Protein AF-A0A429A4K6-F1 (afdb_monomer_lite)

Secondary structure (DSSP, 8-state):
-B-TTSPBPPPHHHHHHHHHHHHHHHTT--HHHHHHHHHHHHTTS--HHHHHHHHHHHHHHHHHHHHHHHHHHHHHHHHHHT-S-SSS---TT----HHHHHHTPPPPP-

Radius of gyration: 22.89 Å; chains: 1; bounding box: 65×26×56 Å

Foldseek 3Di:
DADPVRHDDDDPVVVVLVVVCVVVVVLVDDPVRSVVVVVCVVVVDDDPVVVVVVVVSVVVSVVVVVLVVVVVVLVVQCVVQVFPDQPDGPRPPRPHDVVCSVVVHDDDDD

pLDDT: mean 70.59, std 13.02, range [31.11, 87.12]

Structure (mmCIF, N/CA/C/O backbone):
data_AF-A0A429A4K6-F1
#
_entry.id   AF-A0A429A4K6-F1
#
loop_
_atom_site.group_PDB
_atom_site.id
_atom_site.type_symbol
_atom_site.label_atom_id
_atom_site.label_alt_id
_atom_site.label_comp_id
_atom_site.label_asym_id
_atom_site.label_entity_id
_atom_site.label_seq_id
_atom_site.pdbx_PDB_ins_code
_atom_site.Cartn_x
_atom_site.Cartn_y
_atom_site.Cartn_z
_atom_site.occupancy
_atom_site.B_iso_or_equiv
_atom_site.auth_seq_id
_atom_site.auth_comp_id
_atom_site.auth_asym_id
_atom_site.auth_atom_id
_atom_site.pdbx_PDB_model_num
ATOM 1 N N . MET A 1 1 ? 29.362 -12.630 -19.095 1.00 53.47 1 MET A N 1
ATOM 2 C CA . MET A 1 1 ? 30.675 -13.228 -18.760 1.00 53.47 1 MET A CA 1
ATOM 3 C C . MET A 1 1 ? 30.537 -13.955 -17.425 1.00 53.47 1 MET A C 1
ATOM 5 O O . MET A 1 1 ? 29.856 -13.436 -16.548 1.00 53.47 1 MET A O 1
ATOM 9 N N . ARG A 1 2 ? 31.084 -15.165 -17.270 1.00 63.31 2 ARG A N 1
ATOM 10 C CA . ARG A 1 2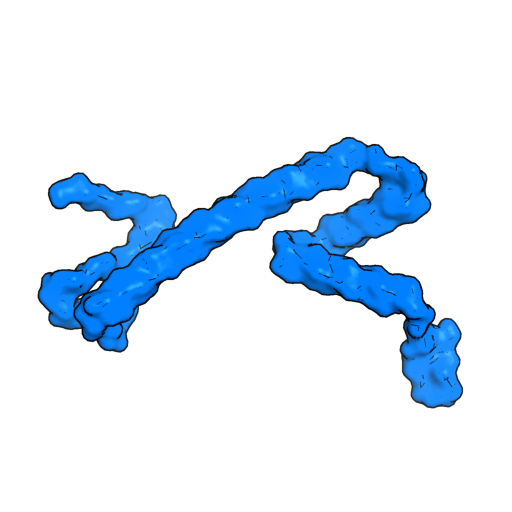 ? 31.189 -15.816 -15.950 1.00 63.31 2 ARG A CA 1
ATOM 11 C C . ARG A 1 2 ? 32.594 -15.572 -15.405 1.00 63.31 2 ARG A C 1
ATOM 13 O O . ARG A 1 2 ? 33.528 -15.495 -16.197 1.00 63.31 2 ARG A O 1
ATOM 20 N N . SER A 1 3 ? 32.731 -15.398 -14.094 1.00 73.69 3 SER A N 1
ATOM 21 C CA . SER A 1 3 ? 34.048 -15.285 -13.466 1.00 73.69 3 SER A CA 1
ATOM 22 C C . SER A 1 3 ? 34.810 -16.616 -13.591 1.00 73.69 3 SER A C 1
ATOM 24 O O . SER A 1 3 ? 34.173 -17.657 -13.788 1.00 73.69 3 SER A O 1
ATOM 26 N N . PRO A 1 4 ? 36.146 -16.625 -13.433 1.00 68.81 4 PRO A N 1
ATOM 27 C CA . PRO A 1 4 ? 36.943 -17.857 -13.457 1.00 68.81 4 PRO A CA 1
ATOM 28 C C . PRO A 1 4 ? 36.494 -18.914 -12.428 1.00 68.81 4 PRO A C 1
ATOM 30 O O . PRO A 1 4 ? 36.785 -20.090 -12.599 1.00 68.81 4 PRO A O 1
ATOM 33 N N . GLY A 1 5 ? 35.741 -18.514 -11.393 1.00 72.88 5 GLY A N 1
ATOM 34 C CA . GLY A 1 5 ? 35.140 -19.397 -10.383 1.00 72.88 5 GLY A CA 1
ATOM 35 C C . GLY A 1 5 ? 33.683 -19.809 -10.649 1.00 72.88 5 GLY A C 1
ATOM 36 O O . GLY A 1 5 ? 33.029 -20.333 -9.758 1.00 72.88 5 GLY A O 1
ATOM 37 N N . GLY A 1 6 ? 33.128 -19.542 -11.837 1.00 77.62 6 GLY A N 1
ATOM 38 C CA . GLY A 1 6 ? 31.775 -19.976 -12.217 1.00 77.62 6 GLY A CA 1
ATOM 39 C C . GLY A 1 6 ? 30.628 -19.051 -11.787 1.00 77.62 6 GLY A C 1
ATOM 40 O O . GLY A 1 6 ? 29.471 -19.319 -12.124 1.00 77.62 6 GLY A O 1
ATOM 41 N N . HIS A 1 7 ? 30.913 -17.929 -11.121 1.00 73.50 7 HIS A N 1
ATOM 42 C CA . HIS A 1 7 ? 29.887 -16.961 -10.728 1.00 73.50 7 HIS A CA 1
ATOM 43 C C . HIS A 1 7 ? 29.411 -16.127 -11.926 1.00 73.50 7 HIS A C 1
ATOM 45 O O . HIS A 1 7 ? 30.184 -15.788 -12.826 1.00 73.50 7 HIS A O 1
ATOM 51 N N . ARG A 1 8 ? 28.122 -15.768 -11.948 1.00 79.50 8 ARG A N 1
ATOM 52 C CA . ARG A 1 8 ? 27.586 -14.826 -12.941 1.00 79.50 8 ARG A CA 1
ATOM 53 C C . ARG A 1 8 ? 28.108 -13.424 -12.622 1.00 79.50 8 ARG A C 1
ATOM 55 O O . ARG A 1 8 ? 27.806 -12.896 -11.558 1.00 79.50 8 ARG A O 1
ATOM 62 N N . ALA A 1 9 ? 28.873 -12.834 -13.539 1.00 78.38 9 ALA A N 1
ATOM 63 C CA . ALA A 1 9 ? 29.232 -11.425 -13.449 1.00 78.38 9 ALA A CA 1
ATOM 64 C C . ALA A 1 9 ? 28.080 -10.596 -14.029 1.00 78.38 9 ALA A C 1
ATOM 66 O O . ALA A 1 9 ? 27.741 -10.749 -15.208 1.00 78.38 9 ALA A O 1
ATOM 67 N N . TYR A 1 10 ? 27.467 -9.763 -13.190 1.00 76.75 10 TYR A N 1
ATOM 68 C CA . TYR A 1 10 ? 26.396 -8.858 -13.590 1.00 76.75 10 TYR A CA 1
ATOM 69 C C . TYR A 1 10 ? 26.958 -7.449 -13.775 1.00 76.75 10 TYR A C 1
ATOM 71 O O . TYR A 1 10 ? 27.619 -6.947 -12.864 1.00 76.75 10 TYR A O 1
ATOM 79 N N . PRO A 1 11 ? 26.713 -6.807 -14.924 1.00 82.88 11 PRO A N 1
ATOM 80 C CA . PRO A 1 11 ? 27.122 -5.429 -15.127 1.00 82.88 11 PRO A CA 1
ATOM 81 C C . PRO A 1 11 ? 26.217 -4.475 -14.312 1.00 82.88 11 PRO A C 1
ATOM 83 O O . PRO A 1 11 ? 25.092 -4.860 -13.956 1.00 82.88 11 PRO A O 1
ATOM 86 N N . PRO A 1 12 ? 26.680 -3.254 -13.982 1.00 81.69 12 PRO A N 1
ATOM 87 C CA . PRO A 1 12 ? 25.962 -2.310 -13.115 1.00 81.69 12 PRO A CA 1
ATOM 88 C C . PRO A 1 12 ? 24.518 -2.034 -13.556 1.00 81.69 12 PRO A C 1
ATOM 90 O O . PRO A 1 12 ? 23.611 -1.930 -12.730 1.00 81.69 12 PRO A O 1
ATOM 93 N N . GLU A 1 13 ? 24.271 -2.010 -14.862 1.00 78.88 13 GLU A N 1
ATOM 94 C CA . GLU A 1 13 ? 22.958 -1.782 -15.465 1.00 78.88 13 GLU A CA 1
ATOM 95 C C . GLU A 1 13 ? 21.975 -2.905 -15.108 1.00 78.88 13 GLU A C 1
ATOM 97 O O . GLU A 1 13 ? 20.789 -2.661 -14.895 1.00 78.88 13 GLU A O 1
ATOM 102 N N . THR A 1 14 ? 22.464 -4.144 -14.972 1.00 83.81 14 THR A N 1
ATOM 103 C CA . THR A 1 14 ? 21.636 -5.281 -14.539 1.00 83.81 14 THR A CA 1
ATOM 104 C C . THR A 1 14 ? 21.271 -5.174 -13.060 1.00 83.81 14 THR A C 1
ATOM 106 O O . THR A 1 14 ? 20.156 -5.516 -12.674 1.00 83.81 14 THR A O 1
ATOM 109 N N . VAL A 1 15 ? 22.176 -4.663 -12.223 1.00 86.38 15 VAL A N 1
ATOM 110 C CA . VAL A 1 15 ? 21.895 -4.429 -10.797 1.00 86.38 15 VAL A CA 1
ATOM 111 C C . VAL A 1 15 ? 20.840 -3.332 -10.627 1.00 86.38 15 VAL A C 1
ATOM 113 O O . VAL A 1 15 ? 19.903 -3.486 -9.839 1.00 86.38 15 VAL A O 1
ATOM 116 N N . MET A 1 16 ? 20.941 -2.259 -11.413 1.00 80.38 16 MET A N 1
ATOM 117 C CA . MET A 1 16 ? 19.949 -1.184 -11.425 1.00 80.38 16 MET A CA 1
ATOM 118 C C . MET A 1 16 ? 18.578 -1.694 -11.882 1.00 80.38 16 MET A C 1
ATOM 120 O O . MET A 1 16 ? 17.577 -1.451 -11.209 1.00 80.38 16 MET A O 1
ATOM 124 N N . LEU A 1 17 ? 18.537 -2.496 -12.950 1.00 83.56 17 LEU A N 1
ATOM 125 C CA . LEU A 1 17 ? 17.311 -3.133 -13.429 1.00 83.56 17 LEU A CA 1
ATOM 126 C C . LEU A 1 17 ? 16.645 -4.000 -12.350 1.00 83.56 17 LEU A C 1
ATOM 128 O O . LEU A 1 17 ? 15.448 -3.878 -12.106 1.00 83.56 17 LEU A O 1
ATOM 132 N N . LEU A 1 18 ? 17.417 -4.845 -11.662 1.00 86.19 18 LEU A N 1
ATOM 133 C CA . LEU A 1 18 ? 16.902 -5.686 -10.577 1.00 86.19 18 LEU A CA 1
ATOM 134 C C . LEU A 1 18 ? 16.373 -4.864 -9.399 1.00 86.19 18 LEU A C 1
ATOM 136 O O . LEU A 1 18 ? 15.401 -5.263 -8.761 1.00 86.19 18 LEU A O 1
ATOM 140 N N . THR A 1 19 ? 16.989 -3.718 -9.114 1.00 83.12 19 THR A N 1
ATOM 141 C CA . THR A 1 19 ? 16.512 -2.795 -8.075 1.00 83.12 19 THR A CA 1
ATOM 142 C C . THR A 1 19 ? 15.144 -2.224 -8.438 1.00 83.12 19 THR A C 1
ATOM 144 O O . THR A 1 19 ? 14.242 -2.231 -7.602 1.00 83.12 19 THR A O 1
ATOM 147 N N . VAL A 1 20 ? 14.958 -1.812 -9.696 1.00 79.38 20 VAL A N 1
ATOM 148 C CA . VAL A 1 20 ? 13.667 -1.325 -10.205 1.00 79.38 20 VAL A CA 1
ATOM 149 C C . VAL A 1 20 ? 12.605 -2.424 -10.162 1.00 79.38 20 VAL A C 1
ATOM 151 O O . VAL A 1 20 ? 11.508 -2.183 -9.665 1.00 79.38 20 VAL A O 1
ATOM 154 N N . ILE A 1 21 ? 12.940 -3.646 -10.594 1.00 83.12 21 ILE A N 1
ATOM 155 C CA . ILE A 1 21 ? 12.021 -4.795 -10.541 1.00 83.12 21 ILE A CA 1
ATOM 156 C C . ILE A 1 21 ? 11.567 -5.053 -9.101 1.00 83.12 21 ILE A C 1
ATOM 158 O O . ILE A 1 21 ? 10.373 -5.164 -8.837 1.00 83.12 21 ILE A O 1
ATOM 162 N N . LYS A 1 22 ? 12.505 -5.091 -8.147 1.00 83.00 22 LYS A N 1
ATOM 163 C CA . LYS A 1 22 ? 12.183 -5.300 -6.729 1.00 83.00 22 LYS A CA 1
ATOM 164 C C . LYS A 1 22 ? 11.320 -4.180 -6.152 1.00 83.00 22 LYS A C 1
ATOM 166 O O . LYS A 1 22 ? 10.442 -4.456 -5.339 1.00 83.00 22 LYS A O 1
ATOM 171 N N . ALA A 1 23 ? 11.563 -2.931 -6.542 1.00 76.75 23 ALA A N 1
ATOM 172 C CA . ALA A 1 23 ? 10.735 -1.808 -6.119 1.00 76.75 23 ALA A CA 1
ATOM 173 C C . ALA A 1 23 ? 9.302 -1.946 -6.654 1.00 76.75 23 ALA A C 1
ATOM 175 O O . ALA A 1 23 ? 8.357 -1.827 -5.882 1.00 76.75 23 ALA A O 1
ATOM 176 N N . ALA A 1 24 ? 9.138 -2.289 -7.933 1.00 75.94 24 ALA A N 1
ATOM 177 C CA . ALA A 1 24 ? 7.827 -2.508 -8.537 1.00 75.94 24 ALA A CA 1
ATOM 178 C C . ALA A 1 24 ? 7.073 -3.683 -7.887 1.00 75.94 24 ALA A C 1
ATOM 180 O O . ALA A 1 24 ? 5.902 -3.547 -7.548 1.00 75.94 24 ALA A O 1
ATOM 181 N N . GLN A 1 25 ? 7.752 -4.795 -7.594 1.00 79.56 25 GLN A N 1
ATOM 182 C CA . GLN A 1 25 ? 7.146 -5.913 -6.860 1.00 79.56 25 GLN A CA 1
ATOM 183 C C . GLN A 1 25 ? 6.656 -5.508 -5.463 1.00 79.56 25 GLN A C 1
ATOM 185 O O . GLN A 1 25 ? 5.577 -5.914 -5.042 1.00 79.56 25 GLN A O 1
ATOM 190 N N . ARG A 1 26 ? 7.413 -4.667 -4.744 1.00 75.94 26 ARG A N 1
ATOM 191 C CA . ARG A 1 26 ? 6.986 -4.133 -3.436 1.00 75.94 26 ARG A CA 1
ATOM 192 C C . ARG A 1 26 ? 5.778 -3.202 -3.534 1.00 75.94 26 ARG A C 1
ATOM 194 O O . ARG A 1 26 ? 5.064 -3.056 -2.550 1.00 75.94 26 ARG A O 1
ATOM 201 N N . LEU A 1 27 ? 5.569 -2.585 -4.694 1.00 68.62 27 LEU A N 1
ATOM 202 C CA . LEU A 1 27 ? 4.409 -1.747 -5.004 1.00 68.62 27 LEU A CA 1
ATOM 203 C C . LEU A 1 27 ? 3.211 -2.561 -5.521 1.00 68.62 27 LEU A C 1
ATOM 205 O O . LEU A 1 27 ? 2.197 -1.978 -5.890 1.00 68.62 27 LEU A O 1
ATOM 209 N N . GLY A 1 28 ? 3.318 -3.894 -5.550 1.00 74.00 28 GLY A N 1
ATOM 210 C CA . GLY A 1 28 ? 2.235 -4.786 -5.958 1.00 74.00 28 GLY A CA 1
ATOM 211 C C . GLY A 1 28 ? 2.198 -5.103 -7.452 1.00 74.00 28 GLY A C 1
ATOM 212 O O . GLY A 1 28 ? 1.210 -5.670 -7.907 1.00 74.00 28 GLY A O 1
ATOM 213 N N . PHE A 1 29 ? 3.236 -4.762 -8.225 1.00 77.38 29 PHE A N 1
ATOM 214 C CA . PHE A 1 29 ? 3.322 -5.196 -9.622 1.00 77.38 29 PHE A CA 1
ATOM 215 C C . PHE A 1 29 ? 3.765 -6.662 -9.732 1.00 77.38 29 PHE A C 1
ATOM 217 O O . PHE A 1 29 ? 4.706 -7.095 -9.057 1.00 77.38 29 PHE A O 1
ATOM 224 N N . THR A 1 30 ? 3.123 -7.425 -10.613 1.00 80.75 30 THR A N 1
ATOM 225 C CA . THR A 1 30 ? 3.529 -8.800 -10.939 1.00 80.75 30 THR A CA 1
ATOM 226 C C . THR A 1 30 ? 4.786 -8.813 -11.812 1.00 80.75 30 THR A C 1
ATOM 228 O O . THR A 1 30 ? 5.176 -7.804 -12.403 1.00 80.75 30 THR A O 1
ATOM 231 N N . LEU A 1 31 ? 5.464 -9.963 -11.904 1.00 76.50 31 LEU A N 1
ATOM 232 C CA . LEU A 1 31 ? 6.636 -10.085 -12.778 1.00 76.50 31 LEU A CA 1
ATOM 233 C C . LEU A 1 31 ? 6.272 -9.923 -14.258 1.00 76.50 31 LEU A C 1
ATOM 235 O O . LEU A 1 31 ? 7.069 -9.327 -14.982 1.00 76.50 31 LEU A O 1
ATOM 239 N N . GLU A 1 32 ? 5.099 -10.399 -14.694 1.00 74.88 32 GLU A N 1
ATOM 240 C CA . GLU A 1 32 ? 4.601 -10.136 -16.049 1.00 74.88 32 GLU A CA 1
ATOM 241 C C . GLU A 1 32 ? 4.422 -8.633 -16.300 1.00 74.88 32 GLU A C 1
ATOM 243 O O . GLU A 1 32 ? 4.970 -8.113 -17.273 1.00 74.88 32 GLU A O 1
ATOM 248 N N . GLU A 1 33 ? 3.750 -7.915 -15.393 1.00 71.81 33 GLU A N 1
ATOM 249 C CA . GLU A 1 33 ? 3.525 -6.468 -15.527 1.00 71.81 33 GLU A CA 1
ATOM 250 C C . GLU A 1 33 ? 4.853 -5.703 -15.604 1.00 71.81 33 GLU A C 1
ATOM 252 O O . GLU A 1 33 ? 5.040 -4.823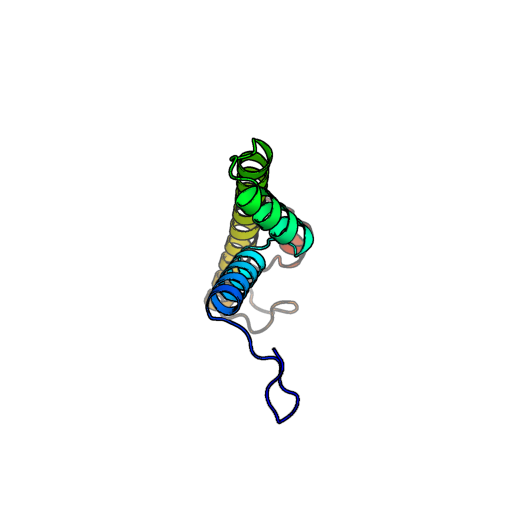 -16.446 1.00 71.81 33 GLU A O 1
ATOM 257 N N . VAL A 1 34 ? 5.820 -6.065 -14.756 1.00 78.31 34 VAL A N 1
ATOM 258 C CA . VAL A 1 34 ? 7.154 -5.459 -14.772 1.00 78.31 34 VAL A CA 1
ATOM 259 C C . VAL A 1 34 ? 7.910 -5.793 -16.060 1.00 78.31 34 VAL A C 1
ATOM 261 O O . VAL A 1 34 ? 8.588 -4.923 -16.609 1.00 78.31 34 VAL A O 1
ATOM 264 N N . ALA A 1 35 ? 7.806 -7.020 -16.573 1.00 77.31 35 ALA A N 1
ATOM 265 C CA . ALA A 1 35 ? 8.445 -7.405 -17.827 1.00 77.31 35 ALA A CA 1
ATOM 266 C C . ALA A 1 35 ? 7.907 -6.586 -19.012 1.00 77.31 35 ALA A C 1
ATOM 268 O O . ALA A 1 35 ? 8.694 -6.084 -19.816 1.00 77.31 35 ALA A O 1
ATOM 269 N N . GLU A 1 36 ? 6.592 -6.379 -19.081 1.00 73.62 36 GLU A N 1
ATOM 270 C CA . GLU A 1 36 ? 5.957 -5.562 -20.118 1.00 73.62 36 GLU A CA 1
ATOM 271 C C . GLU A 1 36 ? 6.353 -4.079 -20.010 1.00 73.62 36 GLU A C 1
ATOM 273 O O . GLU A 1 36 ? 6.645 -3.432 -21.021 1.00 73.62 36 GLU A O 1
ATOM 278 N N . LEU A 1 37 ? 6.454 -3.537 -18.792 1.00 70.06 37 LEU A N 1
ATOM 279 C CA . LEU A 1 37 ? 6.949 -2.175 -18.549 1.00 70.06 37 LEU A CA 1
ATOM 280 C C . LEU A 1 37 ? 8.384 -1.978 -19.053 1.00 70.06 37 LEU A C 1
ATOM 282 O O . LEU A 1 37 ? 8.704 -0.970 -19.690 1.00 70.06 37 LEU A O 1
ATOM 286 N N . LEU A 1 38 ? 9.250 -2.957 -18.792 1.00 73.06 38 LEU A N 1
ATOM 287 C CA . LEU A 1 38 ? 10.650 -2.930 -19.207 1.00 73.06 38 LEU A CA 1
ATOM 288 C C . LEU A 1 38 ? 10.818 -3.103 -20.720 1.00 73.06 38 LEU A C 1
ATOM 290 O O . LEU A 1 38 ? 11.698 -2.469 -21.308 1.00 73.06 38 LEU A O 1
ATOM 294 N N . ASP A 1 39 ? 9.986 -3.929 -21.354 1.00 70.94 39 ASP A N 1
ATOM 295 C CA . ASP A 1 39 ? 9.993 -4.107 -22.808 1.00 70.94 39 ASP A CA 1
ATOM 296 C C . ASP A 1 39 ? 9.530 -2.833 -23.532 1.00 70.94 39 ASP A C 1
ATOM 298 O O . ASP A 1 39 ? 10.124 -2.417 -24.528 1.00 70.94 39 ASP A O 1
ATOM 302 N N . THR A 1 40 ? 8.550 -2.131 -22.961 1.00 62.25 40 THR A N 1
ATOM 303 C CA . THR A 1 40 ? 8.080 -0.834 -23.465 1.00 62.25 40 THR A CA 1
ATOM 304 C C . THR A 1 40 ? 9.188 0.226 -23.435 1.00 62.25 40 THR A C 1
ATOM 306 O O . THR A 1 40 ? 9.410 0.934 -24.419 1.00 62.25 40 THR A O 1
ATOM 309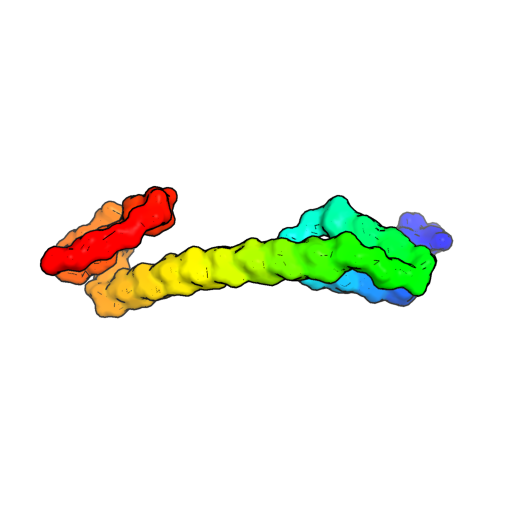 N N . GLY A 1 41 ? 9.942 0.301 -22.332 1.00 60.12 41 GLY A N 1
ATOM 310 C CA . GLY A 1 41 ? 11.062 1.235 -22.186 1.00 60.12 41 GLY A CA 1
ATOM 311 C C . GLY A 1 41 ? 12.196 0.996 -23.190 1.00 60.12 41 GLY A C 1
ATOM 312 O O . GLY A 1 41 ? 12.814 1.953 -23.656 1.00 60.12 41 GLY A O 1
ATOM 313 N N . ARG A 1 42 ? 12.437 -0.261 -23.596 1.00 63.44 42 ARG A N 1
ATOM 314 C CA . ARG A 1 42 ? 13.434 -0.602 -24.631 1.00 63.44 42 ARG A CA 1
ATOM 315 C C . ARG A 1 42 ? 13.038 -0.135 -26.029 1.00 63.44 42 ARG A C 1
ATOM 317 O O . ARG A 1 42 ? 13.919 0.112 -26.847 1.00 63.44 42 ARG A O 1
ATOM 324 N N . ARG A 1 43 ? 11.738 -0.009 -26.308 1.00 60.06 43 ARG A N 1
ATOM 325 C CA . ARG A 1 43 ? 11.211 0.402 -27.620 1.00 60.06 43 ARG A CA 1
ATOM 326 C C . ARG A 1 43 ? 11.122 1.925 -27.795 1.00 60.06 43 ARG A C 1
ATOM 328 O O . ARG A 1 43 ? 10.724 2.379 -28.860 1.00 60.06 43 ARG A O 1
ATOM 335 N N . GLY A 1 44 ? 11.500 2.716 -26.783 1.00 55.19 44 GLY A N 1
ATOM 336 C CA . GLY A 1 44 ? 11.650 4.176 -26.888 1.00 55.19 44 GLY A CA 1
ATOM 337 C C . GLY A 1 44 ? 10.348 4.975 -27.029 1.00 55.19 44 GLY A C 1
ATOM 338 O O . GLY A 1 44 ? 10.399 6.194 -27.186 1.00 55.19 44 GLY A O 1
ATOM 339 N N . HIS A 1 45 ? 9.184 4.328 -26.947 1.00 54.06 45 HIS A N 1
ATOM 340 C CA . HIS A 1 45 ? 7.889 4.989 -27.066 1.00 54.06 45 HIS A CA 1
ATOM 341 C C . HIS A 1 45 ? 7.044 4.749 -25.812 1.00 54.06 45 HIS A C 1
ATOM 343 O O . HIS A 1 45 ? 6.814 3.592 -25.458 1.00 54.06 45 HIS A O 1
ATOM 349 N N . PRO A 1 46 ? 6.552 5.809 -25.140 1.00 55.44 46 PRO A N 1
ATOM 350 C CA . PRO A 1 46 ? 5.561 5.647 -24.089 1.00 55.44 46 PRO A CA 1
ATOM 351 C C . PRO A 1 46 ? 4.291 5.072 -24.718 1.00 55.44 46 PRO A C 1
ATOM 353 O O . PRO A 1 46 ? 3.593 5.756 -25.469 1.00 55.44 46 PRO A O 1
ATOM 356 N N . THR A 1 47 ? 4.001 3.800 -24.452 1.00 55.62 47 THR A N 1
ATOM 357 C CA . THR A 1 47 ? 2.737 3.208 -24.883 1.00 55.62 47 THR A CA 1
ATOM 358 C C . THR A 1 47 ? 1.611 3.735 -23.986 1.00 55.62 47 THR A C 1
ATOM 360 O O . THR A 1 47 ? 1.806 3.909 -22.778 1.00 55.62 47 THR A O 1
ATOM 363 N N . PRO A 1 48 ? 0.410 3.982 -24.540 1.00 59.66 48 PRO A N 1
ATOM 364 C CA . PRO A 1 48 ? -0.782 4.334 -23.757 1.00 59.66 48 PRO A CA 1
ATOM 365 C C . PRO A 1 48 ? -1.086 3.334 -22.626 1.00 59.66 48 PRO A C 1
ATOM 367 O O . PRO A 1 48 ? -1.681 3.693 -21.612 1.00 59.66 48 PRO A O 1
ATOM 370 N N . ASP A 1 49 ? -0.620 2.098 -22.796 1.00 69.38 49 ASP A N 1
ATOM 371 C CA . ASP A 1 49 ?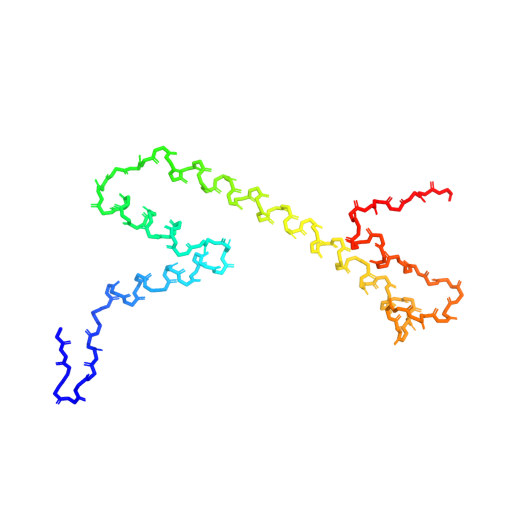 -0.803 0.956 -21.908 1.00 69.38 49 ASP A CA 1
ATOM 372 C C . ASP A 1 49 ? -0.136 1.143 -20.530 1.00 69.38 49 ASP A C 1
ATOM 374 O O . ASP A 1 49 ? -0.750 0.874 -19.500 1.00 69.38 49 ASP A O 1
ATOM 378 N N . LEU A 1 50 ? 1.071 1.724 -20.467 1.00 69.94 50 LEU A N 1
ATOM 379 C CA . LEU A 1 50 ? 1.758 1.968 -19.189 1.00 69.94 50 LEU A CA 1
ATOM 380 C C . LEU A 1 50 ? 0.966 2.927 -18.287 1.00 69.94 50 LEU A C 1
ATOM 382 O O . LEU A 1 50 ? 0.805 2.670 -17.095 1.00 69.94 50 LEU A O 1
ATOM 386 N N . ARG A 1 51 ? 0.441 4.027 -18.839 1.00 72.88 51 ARG A N 1
ATOM 387 C CA . ARG A 1 51 ? -0.328 4.994 -18.041 1.00 72.88 51 ARG A CA 1
ATOM 388 C C . ARG A 1 51 ? -1.598 4.355 -17.476 1.00 72.88 51 ARG A C 1
ATOM 390 O O . ARG A 1 51 ? -1.874 4.541 -16.295 1.00 72.88 51 ARG A O 1
ATOM 397 N N . ALA A 1 52 ? -2.328 3.597 -18.291 1.00 80.19 52 ALA A N 1
ATOM 398 C CA . ALA A 1 52 ? -3.547 2.915 -17.862 1.00 80.19 52 ALA A CA 1
ATOM 399 C C . ALA A 1 52 ? -3.266 1.868 -16.770 1.00 80.19 52 ALA A C 1
ATOM 401 O O . ALA A 1 52 ? -3.958 1.828 -15.755 1.00 80.19 52 ALA A O 1
ATOM 402 N N . ARG A 1 53 ? -2.200 1.075 -16.921 1.00 73.38 53 ARG A N 1
ATOM 403 C CA . ARG A 1 53 ? -1.781 0.079 -15.921 1.00 73.38 53 ARG A CA 1
ATOM 404 C C . ARG A 1 53 ? -1.321 0.714 -14.615 1.00 73.38 53 ARG A C 1
ATOM 406 O O . ARG A 1 53 ? -1.685 0.243 -13.544 1.00 73.38 53 ARG A O 1
ATOM 413 N N . ALA A 1 54 ? -0.570 1.812 -14.690 1.00 75.31 54 ALA A N 1
ATOM 414 C CA . ALA A 1 54 ? -0.186 2.572 -13.506 1.00 75.31 54 ALA A CA 1
ATOM 415 C C . ALA A 1 54 ? -1.419 3.126 -12.774 1.00 75.31 54 ALA A C 1
ATOM 417 O O . ALA A 1 54 ? -1.489 3.033 -11.554 1.00 75.31 54 ALA A O 1
ATOM 418 N N . GLN A 1 55 ? -2.416 3.641 -13.503 1.00 83.31 55 GLN A N 1
ATOM 419 C CA . GLN A 1 55 ? -3.684 4.093 -12.918 1.00 83.31 55 GLN A CA 1
ATOM 420 C C . GLN A 1 55 ? -4.463 2.948 -12.258 1.00 83.31 55 GLN A C 1
ATOM 422 O O . GLN A 1 55 ? -4.950 3.117 -11.142 1.00 83.31 55 GLN A O 1
ATOM 427 N N . ALA A 1 56 ? -4.535 1.779 -12.899 1.00 83.31 56 ALA A N 1
ATOM 428 C CA . ALA A 1 56 ? -5.166 0.596 -12.317 1.00 83.31 56 ALA A CA 1
ATOM 429 C C . ALA A 1 56 ? -4.451 0.143 -11.033 1.00 83.31 56 ALA A C 1
ATOM 431 O O . ALA A 1 56 ? -5.105 -0.111 -10.024 1.00 83.31 56 ALA A O 1
ATOM 432 N N . LYS A 1 57 ? -3.110 0.128 -11.032 1.00 78.31 57 LYS A N 1
ATOM 433 C CA . LYS A 1 57 ? -2.328 -0.220 -9.840 1.00 78.31 57 LYS A CA 1
ATOM 434 C C . LYS A 1 57 ? -2.505 0.800 -8.718 1.00 78.31 57 LYS A C 1
ATOM 436 O O . LYS A 1 57 ? -2.613 0.406 -7.565 1.00 78.31 57 LYS A O 1
ATOM 441 N N . ILE A 1 58 ? -2.573 2.095 -9.038 1.00 84.25 58 ILE A N 1
ATOM 442 C CA . ILE A 1 58 ? -2.886 3.137 -8.049 1.00 84.25 58 ILE A CA 1
ATOM 443 C C . ILE A 1 58 ? -4.243 2.849 -7.401 1.00 84.25 58 ILE A C 1
ATOM 445 O O . ILE A 1 58 ? -4.330 2.853 -6.179 1.00 84.25 58 ILE A O 1
ATOM 449 N N . ALA A 1 59 ? -5.276 2.534 -8.187 1.00 86.88 59 ALA A N 1
ATOM 450 C CA . ALA A 1 59 ? -6.595 2.211 -7.644 1.00 86.88 59 ALA A CA 1
ATOM 451 C C . ALA A 1 59 ? -6.574 0.965 -6.736 1.00 86.88 59 ALA A C 1
ATOM 453 O O . ALA A 1 59 ? -7.195 0.968 -5.675 1.00 86.88 59 ALA A O 1
ATOM 454 N N . GLU A 1 60 ? -5.829 -0.077 -7.115 1.00 81.19 60 GLU A N 1
ATOM 455 C CA . GLU A 1 60 ? -5.638 -1.282 -6.295 1.00 81.19 60 GLU A CA 1
ATOM 456 C C . GLU A 1 60 ? -4.918 -0.970 -4.970 1.00 81.19 60 GLU A C 1
ATOM 458 O O . GLU A 1 60 ? -5.332 -1.428 -3.904 1.00 81.19 60 GLU A O 1
ATOM 463 N N . VAL A 1 61 ? -3.859 -0.156 -5.022 1.00 81.44 61 VAL A N 1
ATOM 464 C CA . VAL A 1 61 ? -3.105 0.272 -3.837 1.00 81.44 61 VAL A CA 1
ATOM 465 C C . VAL A 1 61 ? -3.980 1.109 -2.906 1.00 81.44 61 VAL A C 1
ATOM 467 O O . VAL A 1 61 ? -3.978 0.856 -1.704 1.00 81.44 61 VAL A O 1
ATOM 470 N N . GLU A 1 62 ? -4.753 2.059 -3.433 1.00 87.12 62 GLU A N 1
ATOM 471 C CA . GLU A 1 62 ? -5.681 2.878 -2.641 1.00 87.12 62 GLU A CA 1
ATOM 472 C C . GLU A 1 62 ? -6.751 2.019 -1.954 1.00 87.12 6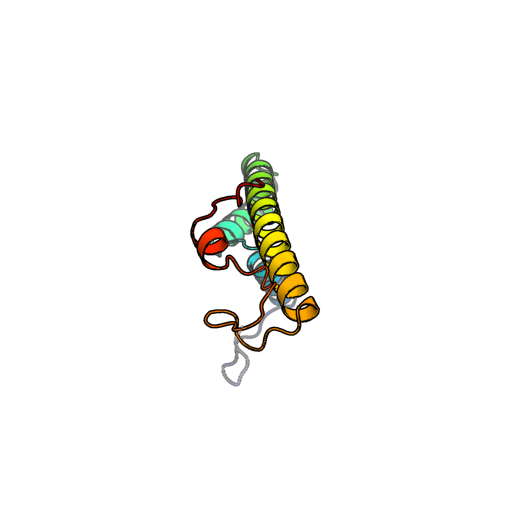2 GLU A C 1
ATOM 474 O O . GLU A 1 62 ? -6.999 2.181 -0.758 1.00 87.12 62 GLU A O 1
ATOM 479 N N . ALA A 1 63 ? -7.320 1.034 -2.660 1.00 82.94 63 ALA A N 1
ATOM 480 C CA . ALA A 1 63 ? -8.243 0.072 -2.056 1.00 82.94 63 ALA A CA 1
ATOM 481 C C . ALA A 1 63 ? -7.571 -0.703 -0.910 1.00 82.94 63 ALA A C 1
ATOM 483 O O . ALA A 1 63 ? -8.114 -0.802 0.191 1.00 82.94 63 ALA A O 1
ATOM 484 N N . LYS A 1 64 ? -6.332 -1.170 -1.115 1.00 79.69 64 LYS A N 1
ATOM 485 C CA . LYS A 1 64 ? -5.588 -1.882 -0.071 1.00 79.69 64 LYS A CA 1
ATOM 486 C C . LYS A 1 64 ? -5.260 -0.995 1.130 1.00 79.69 64 LYS A C 1
ATOM 488 O O . LYS A 1 64 ? -5.286 -1.473 2.264 1.00 79.69 64 LYS A O 1
ATOM 493 N N . ILE A 1 65 ? -4.943 0.279 0.904 1.00 85.06 65 ILE A N 1
ATOM 494 C CA . ILE A 1 65 ? -4.714 1.262 1.969 1.00 85.06 65 ILE A CA 1
ATOM 495 C C . ILE A 1 65 ? -5.996 1.474 2.775 1.00 85.06 65 ILE A C 1
ATOM 497 O O . ILE A 1 65 ? -5.919 1.512 4.004 1.00 85.06 65 ILE A O 1
ATOM 501 N N . ALA A 1 66 ? -7.157 1.576 2.126 1.00 82.06 66 ALA A N 1
ATOM 502 C CA . ALA A 1 66 ? -8.440 1.712 2.810 1.00 82.06 66 ALA A CA 1
ATOM 503 C C . ALA A 1 66 ? -8.735 0.496 3.709 1.00 82.06 66 ALA A C 1
ATOM 505 O O . ALA A 1 66 ? -9.033 0.663 4.898 1.00 82.06 66 ALA A O 1
ATOM 506 N N . ASP A 1 67 ? -8.536 -0.719 3.193 1.00 76.19 67 ASP A N 1
ATOM 507 C CA . ASP A 1 67 ? -8.700 -1.957 3.963 1.00 76.19 67 ASP A CA 1
ATOM 508 C C . ASP A 1 67 ? -7.748 -2.000 5.166 1.00 76.19 67 ASP A C 1
ATOM 510 O O . ASP A 1 67 ? -8.157 -2.217 6.308 1.00 76.19 67 ASP A O 1
ATOM 514 N N . LEU A 1 68 ? -6.457 -1.741 4.931 1.00 84.31 68 LEU A N 1
ATOM 515 C CA . LEU A 1 68 ? -5.439 -1.749 5.983 1.00 84.31 68 LEU A CA 1
ATOM 516 C C . LEU A 1 68 ? -5.672 -0.650 7.023 1.00 84.31 68 LEU A C 1
ATOM 518 O O . LEU A 1 68 ? -5.384 -0.858 8.201 1.00 84.31 68 LEU A O 1
ATOM 522 N N . SER A 1 69 ? -6.205 0.502 6.618 1.00 85.00 69 SER A N 1
ATOM 523 C CA . SER A 1 69 ? -6.569 1.587 7.533 1.00 85.00 69 SER A CA 1
ATOM 524 C C . SER A 1 69 ? -7.737 1.183 8.426 1.00 85.00 69 SER A C 1
ATOM 526 O O . SER A 1 69 ? -7.700 1.441 9.629 1.00 85.00 69 SER A O 1
ATOM 528 N N . THR A 1 70 ? -8.723 0.480 7.867 1.00 80.94 70 THR A N 1
ATOM 529 C CA . THR A 1 70 ? -9.851 -0.081 8.621 1.00 80.94 70 THR A CA 1
ATOM 530 C C . THR A 1 70 ? -9.366 -1.106 9.646 1.00 80.94 70 THR A C 1
ATOM 532 O O . THR A 1 70 ? -9.680 -1.002 10.833 1.00 80.94 70 THR A O 1
ATOM 535 N N . ILE A 1 71 ? -8.511 -2.042 9.223 1.00 78.88 71 ILE A N 1
ATOM 536 C CA . ILE A 1 71 ? -7.903 -3.043 10.112 1.00 78.88 71 ILE A CA 1
ATOM 537 C C . ILE A 1 71 ? -7.084 -2.364 11.217 1.00 78.88 71 ILE A C 1
ATOM 539 O O . ILE A 1 71 ? -7.191 -2.728 12.388 1.00 78.88 71 ILE A O 1
ATOM 543 N N . ARG A 1 72 ? -6.283 -1.347 10.872 1.00 85.44 72 ARG A N 1
ATOM 544 C CA . ARG A 1 72 ? -5.498 -0.581 11.846 1.00 85.44 72 ARG A CA 1
ATOM 545 C C . ARG A 1 72 ? -6.394 0.093 12.882 1.00 85.44 72 ARG A C 1
ATOM 547 O O . ARG A 1 72 ? -6.055 0.062 14.064 1.00 85.44 72 ARG A O 1
ATOM 554 N N . ALA A 1 73 ? -7.495 0.711 12.462 1.00 83.31 73 ALA A N 1
ATOM 555 C CA . ALA A 1 73 ? -8.429 1.363 13.373 1.00 83.31 73 ALA A CA 1
ATOM 556 C C . ALA A 1 73 ? -9.034 0.352 14.359 1.00 83.31 73 ALA A C 1
ATOM 558 O O . ALA A 1 73 ? -8.996 0.589 15.565 1.00 83.31 73 ALA A O 1
ATOM 559 N N . ALA A 1 74 ? -9.477 -0.808 13.865 1.00 79.00 74 ALA A N 1
ATOM 560 C CA . ALA A 1 74 ? -10.004 -1.880 14.707 1.00 79.00 74 ALA A CA 1
ATOM 561 C C . ALA A 1 74 ? -8.963 -2.397 15.713 1.00 79.00 74 ALA A C 1
ATOM 563 O O . ALA A 1 74 ? -9.236 -2.459 16.908 1.00 79.00 74 ALA A O 1
ATOM 564 N N . LEU A 1 75 ? -7.734 -2.681 15.264 1.00 79.62 75 LEU A N 1
ATOM 565 C CA . LEU A 1 75 ? -6.645 -3.098 16.157 1.00 79.62 75 LEU A CA 1
ATOM 566 C C . LEU A 1 75 ? -6.310 -2.026 17.203 1.00 79.62 75 LEU A C 1
ATOM 568 O O . LEU A 1 75 ? -6.034 -2.350 18.354 1.00 79.62 75 LEU A O 1
ATOM 572 N N . THR A 1 76 ? -6.361 -0.748 16.826 1.00 84.88 76 THR A N 1
ATOM 573 C CA . THR A 1 76 ? -6.127 0.361 17.762 1.00 84.88 76 THR A CA 1
ATOM 574 C C . THR A 1 76 ? -7.220 0.416 18.830 1.00 84.88 76 THR A C 1
ATOM 576 O O . THR A 1 76 ? -6.909 0.612 20.003 1.00 84.88 76 THR A O 1
ATOM 579 N N . ALA A 1 77 ? -8.482 0.197 18.451 1.00 79.62 77 ALA A N 1
ATOM 580 C CA . ALA A 1 77 ? -9.604 0.153 19.386 1.00 79.62 77 ALA A CA 1
ATOM 581 C C . ALA A 1 77 ? -9.482 -1.016 20.379 1.00 79.62 77 ALA A C 1
ATOM 583 O O . ALA A 1 77 ? -9.700 -0.828 21.571 1.00 79.62 77 ALA A O 1
ATOM 584 N N . VAL A 1 78 ? -9.054 -2.193 19.913 1.00 78.06 78 VAL A N 1
ATOM 585 C CA . VAL A 1 78 ? -8.781 -3.365 20.768 1.00 78.06 78 VAL A CA 1
ATOM 586 C C . VAL A 1 78 ? -7.705 -3.062 21.800 1.00 78.06 78 VAL A C 1
ATOM 588 O O . VAL A 1 78 ? -7.897 -3.323 22.987 1.00 78.06 78 VAL A O 1
ATOM 591 N N . VAL A 1 79 ? -6.585 -2.488 21.356 1.00 82.44 79 VAL A N 1
ATOM 592 C CA . VAL A 1 79 ? -5.484 -2.115 22.251 1.00 82.44 79 VAL A CA 1
ATOM 593 C C . VAL A 1 79 ? -5.954 -1.085 23.280 1.00 82.44 79 VAL A C 1
ATOM 595 O O . VAL A 1 79 ? -5.635 -1.217 24.458 1.00 82.44 79 VAL A O 1
ATOM 598 N N . ALA A 1 80 ? -6.743 -0.090 22.865 1.00 81.75 80 ALA A N 1
ATOM 599 C CA . ALA A 1 80 ? -7.287 0.924 23.768 1.00 81.75 80 ALA A CA 1
ATOM 600 C C . ALA A 1 80 ? -8.285 0.347 24.788 1.00 81.75 80 ALA A C 1
ATOM 602 O O . ALA A 1 80 ? -8.322 0.811 25.925 1.00 81.75 80 ALA A O 1
ATOM 603 N N . ALA A 1 81 ? -9.060 -0.669 24.401 1.00 76.12 81 ALA A N 1
ATOM 604 C CA . ALA A 1 81 ? -10.005 -1.359 25.276 1.00 76.12 81 ALA A CA 1
ATOM 605 C C . ALA A 1 81 ? -9.329 -2.320 26.275 1.00 76.12 81 ALA A C 1
ATOM 607 O O . ALA A 1 81 ? -9.997 -2.814 27.180 1.00 76.12 81 ALA A O 1
ATOM 608 N N . GLY A 1 82 ? -8.025 -2.592 26.129 1.00 77.56 82 GLY A N 1
ATOM 609 C CA . GLY A 1 82 ? -7.301 -3.530 26.991 1.00 77.56 82 GLY A CA 1
ATOM 610 C C . GLY A 1 82 ? -7.705 -4.988 26.769 1.00 77.56 82 GLY A C 1
ATOM 611 O O . GLY A 1 82 ? -7.701 -5.769 27.712 1.00 77.56 82 GLY A O 1
ATOM 612 N N . CYS A 1 83 ? -8.100 -5.343 25.543 1.00 72.06 83 CYS A N 1
ATOM 613 C CA . CYS A 1 83 ? -8.488 -6.709 25.205 1.00 72.06 83 CYS A CA 1
ATOM 614 C C . CYS A 1 83 ? -7.280 -7.642 25.077 1.00 72.06 83 CYS A C 1
ATOM 616 O O . CYS A 1 83 ? -6.354 -7.370 24.312 1.00 72.06 83 CYS A O 1
ATOM 618 N N . ASP A 1 84 ? -7.366 -8.801 25.729 1.00 71.00 84 ASP A N 1
ATOM 619 C CA . ASP A 1 84 ? -6.313 -9.828 25.719 1.00 71.00 84 ASP A CA 1
ATOM 620 C C . ASP A 1 84 ? -6.485 -10.856 24.583 1.00 71.00 84 ASP A C 1
ATOM 622 O O . ASP A 1 84 ? -5.632 -11.717 24.364 1.00 71.00 84 ASP A O 1
ATOM 626 N N . SER A 1 85 ? -7.600 -10.784 23.849 1.00 67.00 85 SER A N 1
ATOM 627 C CA . SER A 1 85 ? -7.957 -11.705 22.769 1.00 67.00 85 SER A CA 1
ATOM 628 C C . SER A 1 85 ? -8.719 -10.981 21.659 1.00 67.00 85 SER A C 1
ATOM 630 O O . SER A 1 85 ? -9.533 -10.103 21.927 1.00 67.00 85 SER A O 1
ATOM 632 N N . LEU A 1 86 ? -8.461 -11.359 20.402 1.00 62.66 86 LEU A N 1
ATOM 633 C CA . LEU A 1 86 ? -9.148 -10.823 19.213 1.00 62.66 86 LEU A CA 1
ATOM 634 C C . LEU A 1 86 ? -10.382 -11.650 18.814 1.00 62.66 86 LEU A C 1
ATOM 636 O O . LEU A 1 86 ? -11.138 -11.237 17.939 1.00 62.66 86 LEU A O 1
ATOM 640 N N . THR A 1 87 ? -10.567 -12.823 19.422 1.00 63.47 87 THR A N 1
ATOM 641 C CA . THR A 1 87 ? -11.651 -13.767 19.097 1.00 63.47 87 THR A CA 1
ATOM 642 C C . THR A 1 87 ? -12.530 -14.103 20.291 1.00 63.47 87 THR A C 1
ATOM 644 O O . THR A 1 87 ? -13.677 -14.480 20.102 1.00 63.47 87 THR A O 1
ATOM 647 N N . ASP A 1 88 ? -11.994 -13.977 21.503 1.00 61.50 88 ASP A N 1
ATOM 648 C CA . ASP A 1 88 ? -12.614 -14.450 22.741 1.00 61.50 88 ASP A CA 1
ATOM 649 C C . ASP A 1 88 ? -12.378 -13.405 23.847 1.00 61.50 88 ASP A C 1
ATOM 651 O O . ASP A 1 88 ? 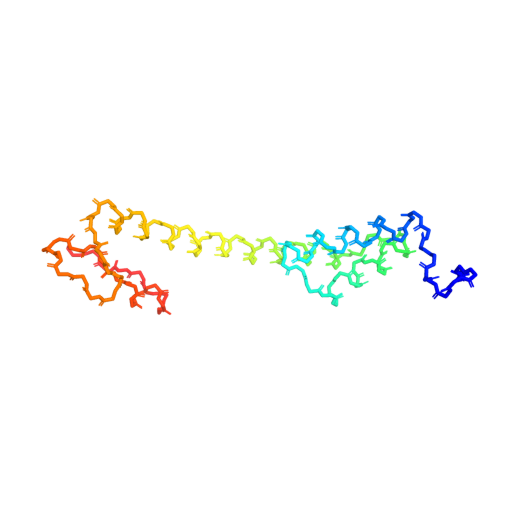-11.784 -13.680 24.890 1.00 61.50 88 ASP A O 1
ATOM 655 N N . CYS A 1 89 ? -12.717 -12.140 23.557 1.00 62.44 89 CYS A N 1
ATOM 656 C CA . CYS A 1 89 ? -12.539 -11.058 24.524 1.00 62.44 89 CYS A CA 1
ATOM 657 C C . CYS A 1 89 ? -13.711 -11.037 25.517 1.00 62.44 89 CYS A C 1
ATOM 659 O O . CYS A 1 89 ? -14.870 -10.948 25.122 1.00 62.44 89 CYS A O 1
ATOM 661 N N . THR A 1 90 ? -13.409 -11.091 26.814 1.00 63.03 90 THR A N 1
ATOM 662 C CA . THR A 1 90 ? -14.384 -11.065 27.922 1.00 63.03 90 THR A CA 1
ATOM 663 C C . THR A 1 90 ? -14.643 -9.657 28.475 1.00 63.03 90 THR A C 1
ATOM 665 O O . THR A 1 90 ? -15.293 -9.504 29.510 1.00 63.03 90 THR A O 1
ATOM 668 N N . CYS A 1 91 ? -14.142 -8.614 27.805 1.00 61.72 91 CYS A N 1
ATOM 669 C CA . CYS A 1 91 ? -14.326 -7.224 28.217 1.00 61.72 91 CYS A CA 1
ATOM 670 C C . CYS A 1 91 ? -15.786 -6.758 27.998 1.00 61.72 91 CYS A C 1
ATOM 672 O O . CYS A 1 91 ? -16.338 -7.023 26.929 1.00 61.72 91 CYS A O 1
ATOM 674 N N . PRO A 1 92 ? -16.399 -6.023 28.950 1.00 58.34 92 PRO A N 1
ATOM 675 C CA . PRO A 1 92 ? -17.805 -5.604 28.863 1.00 58.34 92 PRO A CA 1
ATOM 676 C C . PRO A 1 92 ? -18.135 -4.676 27.683 1.00 58.34 92 PRO A C 1
ATOM 678 O O . PRO A 1 92 ? -19.213 -4.794 27.116 1.00 58.34 92 PRO A O 1
ATOM 681 N N . ASP A 1 93 ? -17.199 -3.803 27.294 1.00 59.03 93 ASP A N 1
ATOM 682 C CA . ASP A 1 93 ? -17.333 -2.846 26.181 1.00 59.03 93 ASP A CA 1
ATOM 683 C C . ASP A 1 93 ? -16.321 -3.159 25.073 1.00 59.03 93 ASP A C 1
ATOM 685 O O . ASP A 1 93 ? -15.553 -2.308 24.621 1.00 59.03 93 ASP A O 1
ATOM 689 N N . CYS A 1 94 ? -16.246 -4.429 24.680 1.00 57.22 94 CYS A N 1
ATOM 690 C CA . CYS A 1 94 ? -15.322 -4.859 23.649 1.00 57.22 94 CYS A CA 1
ATOM 691 C C . CYS A 1 94 ? -15.808 -4.405 22.259 1.00 57.22 94 CYS A C 1
ATOM 693 O O . CYS A 1 94 ? -16.831 -4.902 21.787 1.00 57.22 94 CYS A O 1
ATOM 695 N N . PRO A 1 95 ? -15.083 -3.520 21.549 1.00 59.88 95 PRO A N 1
ATOM 696 C CA . PRO A 1 95 ? -15.536 -2.986 20.269 1.00 59.88 95 PRO A CA 1
ATOM 697 C C . PRO A 1 95 ? -15.325 -3.970 19.109 1.00 59.88 95 PRO A C 1
ATOM 699 O O . PRO A 1 95 ? -15.200 -3.516 17.981 1.00 59.88 95 PRO A O 1
ATOM 702 N N . LEU A 1 96 ? -15.199 -5.280 19.357 1.00 59.56 96 LEU A N 1
ATOM 703 C CA . LEU A 1 96 ? -14.720 -6.260 18.381 1.00 59.56 96 LEU A CA 1
ATOM 704 C C . LEU A 1 96 ? -15.794 -6.738 17.395 1.00 59.56 96 LEU A C 1
ATOM 706 O O . LEU A 1 96 ? -16.704 -7.458 17.802 1.00 59.56 96 LEU A O 1
ATOM 710 N N . PRO A 1 97 ? -15.586 -6.534 16.077 1.00 56.47 97 PRO A N 1
ATOM 711 C CA . PRO A 1 97 ? -16.319 -7.225 15.040 1.00 56.47 97 PRO A CA 1
ATOM 712 C C . PRO A 1 97 ? -15.315 -7.715 13.979 1.00 56.47 97 PRO A C 1
ATOM 714 O O . PRO A 1 97 ? -15.385 -7.334 12.812 1.00 56.47 97 PRO A O 1
ATOM 717 N N . PHE A 1 98 ? -14.291 -8.496 14.362 1.00 53.19 98 PHE A N 1
ATOM 718 C CA . PHE A 1 98 ? -13.361 -9.035 13.351 1.00 53.19 98 PHE A CA 1
ATOM 719 C C . PHE A 1 98 ? -14.091 -9.904 12.317 1.00 53.19 98 PHE A C 1
ATOM 721 O O . PHE A 1 98 ? -13.639 -9.990 11.177 1.00 53.19 98 PHE A O 1
ATOM 728 N N . ALA A 1 99 ? -15.245 -10.473 12.685 1.00 52.09 99 ALA A N 1
ATOM 729 C CA . ALA A 1 99 ? -16.155 -11.130 11.753 1.00 52.09 99 ALA A CA 1
ATOM 730 C C . ALA A 1 99 ? -16.631 -10.182 10.632 1.00 52.09 99 ALA A C 1
ATOM 732 O O . ALA A 1 99 ? -16.588 -10.557 9.463 1.00 52.09 99 ALA A O 1
ATOM 733 N N . ASP A 1 100 ? -16.974 -8.930 10.948 1.00 52.81 100 ASP A N 1
ATOM 734 C CA . ASP A 1 100 ? -17.475 -7.968 9.956 1.00 52.81 100 ASP A CA 1
ATOM 735 C C . ASP A 1 100 ? -16.373 -7.479 8.998 1.00 52.81 100 ASP A C 1
ATOM 737 O O . ASP A 1 100 ? -16.630 -7.241 7.814 1.00 52.81 100 ASP A O 1
ATOM 741 N N . LEU A 1 101 ? -15.119 -7.407 9.467 1.00 50.72 101 LEU A N 1
ATOM 742 C CA . LEU A 1 101 ? -13.958 -7.083 8.623 1.00 50.72 101 LEU A CA 1
ATOM 743 C C . LEU A 1 101 ? -13.575 -8.217 7.664 1.00 50.72 101 LEU A C 1
ATOM 745 O O . LEU A 1 101 ? -13.069 -7.942 6.577 1.00 50.72 101 LEU A O 1
ATOM 749 N N . ALA A 1 102 ? -13.815 -9.476 8.042 1.00 51.41 102 ALA A N 1
ATOM 750 C CA . ALA A 1 102 ? -13.608 -10.623 7.157 1.00 51.41 102 ALA A CA 1
ATOM 751 C C . ALA A 1 102 ? -14.672 -10.700 6.047 1.00 51.41 102 ALA A C 1
ATOM 753 O O . ALA A 1 102 ? -14.396 -11.216 4.965 1.00 51.41 102 ALA A O 1
ATOM 754 N N . GLU A 1 103 ? -15.868 -10.161 6.299 1.00 50.44 103 GLU A N 1
ATOM 755 C CA . GLU A 1 103 ? -16.993 -10.176 5.358 1.00 50.44 103 GLU A CA 1
ATOM 756 C C . GLU A 1 103 ? -17.140 -8.891 4.524 1.00 50.44 103 GLU A C 1
ATOM 758 O O . GLU A 1 103 ? -17.961 -8.852 3.607 1.00 50.44 103 GLU A O 1
ATOM 763 N N . GLY A 1 104 ? -16.363 -7.838 4.807 1.00 48.25 104 GLY A N 1
ATOM 764 C CA . GLY A 1 104 ? -16.489 -6.544 4.123 1.00 48.25 104 GLY A CA 1
ATOM 765 C C . GLY A 1 104 ? -17.797 -5.811 4.448 1.00 48.25 104 GLY A C 1
ATOM 766 O O . GLY A 1 104 ? -18.287 -5.022 3.639 1.00 48.25 104 GLY A O 1
ATOM 767 N N . ARG A 1 105 ? -18.392 -6.081 5.616 1.00 45.09 105 ARG A N 1
ATOM 768 C CA . ARG A 1 105 ? -19.667 -5.497 6.040 1.00 45.09 105 ARG A CA 1
ATOM 769 C C . ARG A 1 105 ? -19.382 -4.341 6.997 1.00 45.09 105 ARG A C 1
ATOM 771 O O . ARG A 1 105 ? -18.780 -4.527 8.045 1.00 45.09 105 ARG A O 1
ATOM 778 N N . THR A 1 106 ? -19.784 -3.122 6.649 1.00 41.38 106 THR A N 1
ATOM 779 C CA . THR A 1 106 ? -19.723 -1.991 7.589 1.00 41.38 106 THR A CA 1
ATOM 780 C C . THR A 1 106 ? -20.696 -2.233 8.747 1.00 41.38 106 THR A C 1
ATOM 782 O O . THR A 1 106 ? -21.873 -2.491 8.467 1.00 41.38 106 THR A O 1
ATOM 785 N N . PRO A 1 107 ? -20.261 -2.126 10.016 1.00 42.41 107 PRO A N 1
ATOM 786 C CA . PRO A 1 107 ? -21.148 -2.300 11.157 1.00 42.41 107 PRO A CA 1
ATOM 787 C C . PRO A 1 107 ? -22.209 -1.195 11.172 1.00 42.41 107 PRO A C 1
ATOM 789 O O . PRO A 1 107 ? -21.918 -0.009 10.994 1.00 42.41 107 PRO A O 1
ATOM 792 N N . LYS A 1 108 ? -23.464 -1.612 11.340 1.00 31.11 108 LYS A N 1
ATOM 793 C CA . LYS A 1 108 ? -24.628 -0.736 11.448 1.00 31.11 108 LYS A CA 1
ATOM 794 C C . LYS A 1 108 ? -24.607 -0.060 12.821 1.00 31.11 108 LYS A C 1
ATOM 796 O O . LYS A 1 108 ? -24.605 -0.748 13.834 1.00 31.11 108 LYS A O 1
ATOM 801 N N . ALA A 1 109 ? -24.574 1.269 12.832 1.00 36.88 109 ALA A N 1
ATOM 802 C CA . ALA A 1 109 ? -24.803 2.058 14.035 1.00 36.88 109 ALA A CA 1
ATOM 803 C C . ALA A 1 109 ? -26.315 2.109 14.310 1.00 36.88 109 ALA A C 1
ATOM 805 O O . ALA A 1 109 ? -27.056 2.633 13.476 1.00 36.88 109 ALA A O 1
ATOM 806 N N . ASP A 1 110 ? -26.739 1.548 15.443 1.00 32.16 110 ASP A N 1
ATOM 807 C CA . ASP A 1 110 ? -28.015 1.840 16.110 1.00 32.16 110 ASP A CA 1
ATOM 808 C C . ASP A 1 110 ? -27.720 2.628 17.400 1.00 32.16 110 ASP A C 1
ATOM 810 O O . ASP A 1 110 ? -26.674 2.348 18.035 1.00 32.16 110 ASP A O 1
#

Sequence (110 aa):
MRSPGGHRAYPPETVMLLTVIKAAQRLGFTLEEVAELLDTGRRGHPTPDLRARAQAKIAEVEAKIADLSTIRAALTAVVAAGCDSLTDCTCPDCPLPFADLAEGRTPKAD